Protein AF-A0A929GEQ1-F1 (afdb_monomer_lite)

Radius of gyration: 19.17 Å; chains: 1; bounding box: 46×31×51 Å

pLDDT: mean 92.7, std 6.88, range [69.19, 98.75]

Structure (mmCIF, N/CA/C/O backbone):
data_AF-A0A929GEQ1-F1
#
_entry.id   AF-A0A929GEQ1-F1
#
loop_
_atom_site.group_PDB
_atom_site.id
_atom_site.type_symbol
_atom_site.label_atom_id
_atom_site.label_alt_id
_atom_site.label_comp_id
_atom_site.label_asym_id
_atom_site.label_entity_id
_atom_site.label_seq_id
_atom_site.pdbx_PDB_ins_code
_atom_site.Cartn_x
_atom_site.Cartn_y
_atom_site.Cartn_z
_atom_site.occupancy
_atom_site.B_iso_or_equiv
_atom_site.auth_seq_id
_atom_site.auth_comp_id
_atom_site.auth_asym_id
_atom_site.auth_atom_id
_atom_site.pdbx_PDB_model_num
ATOM 1 N N . MET A 1 1 ? -17.332 9.800 10.715 1.00 69.69 1 MET A N 1
ATOM 2 C CA . MET A 1 1 ? -18.014 8.555 10.291 1.00 69.69 1 MET A CA 1
ATOM 3 C C . MET A 1 1 ? -19.528 8.701 10.417 1.00 69.69 1 MET A C 1
ATOM 5 O O . MET A 1 1 ? -19.960 9.400 11.325 1.00 69.69 1 MET A O 1
ATOM 9 N N . ASN A 1 2 ? -20.332 8.084 9.541 1.00 76.94 2 ASN A N 1
ATOM 10 C CA . ASN A 1 2 ? -21.796 8.199 9.611 1.00 76.94 2 ASN A CA 1
ATOM 11 C C . ASN A 1 2 ? -22.350 7.448 10.840 1.00 76.94 2 ASN A C 1
ATOM 13 O O . ASN A 1 2 ? -22.187 6.233 10.960 1.00 76.94 2 ASN A O 1
ATOM 17 N N . THR A 1 3 ? -22.990 8.172 11.759 1.00 78.81 3 THR A N 1
ATOM 18 C CA . THR A 1 3 ? -23.465 7.638 13.042 1.00 78.81 3 THR A CA 1
ATOM 19 C C . THR A 1 3 ? -24.769 6.849 12.939 1.00 78.81 3 THR A C 1
ATOM 21 O O . THR A 1 3 ? -25.092 6.130 13.883 1.00 78.81 3 THR A O 1
ATOM 24 N N . THR A 1 4 ? -25.479 6.927 11.807 1.00 87.44 4 THR A N 1
ATOM 25 C CA . THR A 1 4 ? -26.734 6.192 11.571 1.00 87.44 4 THR A CA 1
ATOM 26 C C . THR A 1 4 ? -26.513 4.737 11.155 1.00 87.44 4 THR A C 1
ATOM 28 O O . THR A 1 4 ? -27.433 3.926 11.240 1.00 87.44 4 THR A O 1
ATOM 31 N N . LYS A 1 5 ? -25.292 4.378 10.733 1.00 91.38 5 LYS A N 1
ATOM 32 C CA . LYS A 1 5 ? -24.937 2.998 10.384 1.00 91.38 5 LYS A CA 1
ATOM 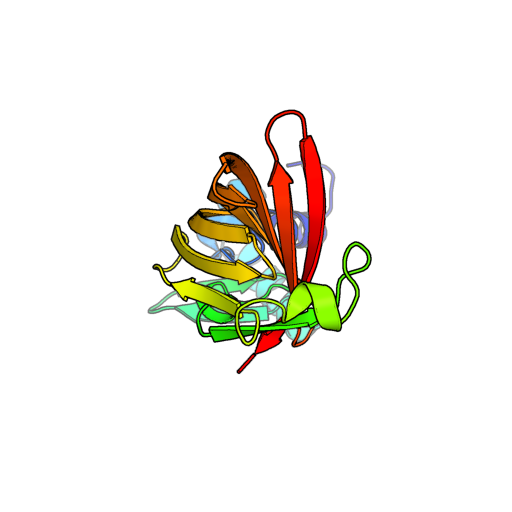33 C C . LYS A 1 5 ? -24.875 2.102 11.635 1.00 91.38 5 LYS A C 1
ATOM 35 O O . LYS A 1 5 ? -24.414 2.559 12.688 1.00 91.38 5 LYS A O 1
ATOM 40 N N . PRO A 1 6 ? -25.241 0.809 11.527 1.00 95.62 6 PRO A N 1
ATOM 41 C CA . PRO A 1 6 ? -25.011 -0.162 12.593 1.00 95.62 6 PRO A CA 1
ATOM 42 C C . PRO A 1 6 ? -23.536 -0.207 13.004 1.00 95.62 6 PRO A C 1
ATOM 44 O O . PRO A 1 6 ? -22.642 -0.040 12.173 1.00 95.62 6 PRO A O 1
ATOM 47 N N . TYR A 1 7 ? -23.260 -0.481 14.280 1.00 97.00 7 TYR A N 1
ATOM 48 C CA . TYR A 1 7 ? -21.891 -0.457 14.803 1.00 97.00 7 TYR A CA 1
ATOM 49 C C . TYR A 1 7 ? -20.930 -1.406 14.082 1.00 97.00 7 TYR A C 1
ATOM 51 O O . TYR A 1 7 ? -19.789 -1.027 13.846 1.00 97.00 7 TYR A O 1
ATOM 59 N N . LYS A 1 8 ? -21.388 -2.593 13.665 1.00 96.56 8 LYS A N 1
ATOM 60 C CA . LYS A 1 8 ? -20.577 -3.522 12.859 1.00 96.56 8 LYS A CA 1
ATOM 61 C C . LYS A 1 8 ? -20.116 -2.885 11.557 1.00 96.56 8 LYS A C 1
ATOM 63 O O . LYS A 1 8 ? -18.925 -2.871 11.281 1.00 96.56 8 LYS A O 1
ATOM 68 N N . GLN A 1 9 ? -21.046 -2.277 10.820 1.00 96.19 9 GLN A N 1
ATOM 69 C CA . GLN A 1 9 ? -20.720 -1.607 9.567 1.00 96.19 9 GLN A CA 1
ATOM 70 C C . GLN A 1 9 ? -19.755 -0.447 9.794 1.00 96.19 9 GLN A C 1
ATOM 72 O O . GLN A 1 9 ? -18.847 -0.243 9.006 1.00 96.19 9 GLN A O 1
ATOM 77 N N . ARG A 1 10 ? -19.900 0.284 10.903 1.00 97.00 10 ARG A N 1
ATOM 78 C CA . ARG A 1 10 ? -18.949 1.336 11.275 1.00 97.00 10 ARG A CA 1
ATOM 79 C C . ARG A 1 10 ? -17.548 0.760 11.505 1.00 97.00 10 ARG A C 1
ATOM 81 O O . ARG A 1 10 ? -16.581 1.341 11.036 1.00 97.00 10 ARG A O 1
ATOM 88 N N . ILE A 1 11 ? -17.420 -0.373 12.193 1.00 96.62 11 ILE A N 1
ATOM 89 C CA . ILE A 1 11 ? -16.119 -1.033 12.385 1.00 96.62 11 ILE A CA 1
ATOM 90 C C . ILE A 1 11 ? -15.529 -1.461 11.039 1.00 96.62 11 ILE A C 1
ATOM 92 O O . ILE A 1 11 ? -14.367 -1.165 10.789 1.00 96.62 11 ILE A O 1
ATOM 96 N N . LEU A 1 12 ? -16.319 -2.098 10.171 1.00 94.88 12 LEU A N 1
ATOM 97 C CA . LEU A 1 12 ? -15.871 -2.509 8.837 1.00 94.88 12 LEU A CA 1
ATOM 98 C C . LEU A 1 12 ? -15.421 -1.306 8.004 1.00 94.88 12 LEU A C 1
ATOM 100 O O . LEU A 1 12 ? -14.295 -1.297 7.532 1.00 94.88 12 LEU A O 1
ATOM 104 N N . ASP A 1 13 ? -16.237 -0.252 7.920 1.00 93.62 13 ASP A N 1
ATOM 105 C CA . ASP A 1 13 ? -15.896 0.983 7.202 1.00 93.62 13 ASP A CA 1
ATOM 106 C C . ASP A 1 13 ? -14.597 1.618 7.734 1.00 93.62 13 ASP A C 1
ATOM 108 O O . ASP A 1 13 ? -13.783 2.116 6.958 1.00 93.62 13 ASP A O 1
ATOM 112 N N . LEU A 1 14 ? -14.386 1.610 9.058 1.00 94.12 14 LEU A N 1
ATOM 113 C CA . LEU A 1 14 ? -13.138 2.090 9.653 1.00 94.12 14 LEU A CA 1
ATOM 114 C C . LEU A 1 14 ? -11.960 1.210 9.246 1.00 94.12 14 LEU A C 1
ATOM 116 O O . LEU A 1 14 ? -10.918 1.746 8.889 1.00 94.12 14 LEU A O 1
ATOM 120 N N . LEU A 1 15 ? -12.100 -0.113 9.342 1.00 92.19 15 LEU A N 1
ATOM 121 C CA . LEU A 1 15 ? -11.030 -1.054 9.020 1.00 92.19 15 LEU A CA 1
ATOM 122 C C . LEU A 1 15 ? -10.658 -0.999 7.539 1.00 92.19 15 LEU A C 1
ATOM 124 O O . LEU A 1 15 ? -9.475 -0.978 7.223 1.00 92.19 15 LEU A O 1
ATOM 128 N N . GLU A 1 16 ? -11.642 -0.864 6.656 1.00 87.50 16 GLU A N 1
ATOM 129 C CA . GLU A 1 16 ? -11.441 -0.577 5.235 1.00 87.50 16 GLU A CA 1
ATOM 130 C C . GLU A 1 16 ? -10.630 0.706 5.018 1.00 87.50 16 GLU A C 1
ATOM 132 O O . GLU A 1 16 ? -9.670 0.714 4.249 1.00 87.50 16 GLU A O 1
ATOM 137 N N . MET A 1 17 ? -10.962 1.772 5.750 1.00 86.06 17 MET A N 1
ATOM 138 C CA . MET A 1 17 ? -10.280 3.064 5.661 1.00 86.06 17 MET A CA 1
ATOM 139 C C . MET A 1 17 ? -8.834 3.021 6.172 1.00 86.06 17 MET A C 1
ATOM 141 O O . MET A 1 17 ? -7.951 3.582 5.534 1.00 86.06 17 MET A O 1
ATOM 145 N N . VAL A 1 18 ? -8.571 2.369 7.311 1.00 85.31 18 VAL A N 1
ATOM 146 C CA . VAL A 1 18 ? -7.208 2.278 7.878 1.00 85.31 18 VAL A CA 1
ATOM 147 C C . VAL A 1 18 ? -6.365 1.181 7.225 1.00 85.31 18 VAL A C 1
ATOM 149 O O . VAL A 1 18 ? -5.144 1.175 7.372 1.00 85.31 18 VAL A O 1
ATOM 152 N N . GLY A 1 19 ? -7.007 0.234 6.535 1.00 83.75 19 GLY A N 1
ATOM 153 C CA . GLY A 1 19 ? -6.385 -0.868 5.811 1.00 83.75 19 GLY A CA 1
ATOM 154 C C . GLY A 1 19 ? -5.286 -1.577 6.599 1.00 83.75 19 GLY A C 1
ATOM 155 O O . GLY A 1 19 ? -5.528 -2.166 7.656 1.00 83.75 19 GLY A O 1
ATOM 156 N N . ALA A 1 20 ? -4.062 -1.523 6.078 1.00 77.06 20 ALA A N 1
ATOM 157 C CA . ALA A 1 20 ? -2.912 -2.233 6.626 1.00 77.06 20 ALA A CA 1
ATOM 158 C C . ALA A 1 20 ? -2.377 -1.627 7.941 1.00 77.06 20 ALA A C 1
ATOM 160 O O . ALA A 1 20 ? -1.633 -2.296 8.664 1.00 77.06 20 ALA A O 1
ATOM 161 N N . GLU A 1 21 ? -2.773 -0.400 8.304 1.00 82.50 21 GLU A N 1
ATOM 162 C CA . GLU A 1 21 ? -2.476 0.170 9.626 1.00 82.50 21 GLU A CA 1
ATOM 163 C C . GLU A 1 21 ? -3.206 -0.605 10.725 1.00 82.50 21 GLU A C 1
ATOM 165 O O . GLU A 1 21 ? -2.660 -0.875 11.804 1.00 82.50 21 GLU A O 1
ATOM 170 N N . GLY A 1 22 ? -4.429 -1.020 10.401 1.00 88.31 22 GLY A N 1
ATOM 171 C CA . GLY A 1 22 ? -5.368 -1.606 11.331 1.00 88.31 22 GLY A CA 1
ATOM 172 C C . GLY A 1 22 ? -5.825 -0.629 12.415 1.00 88.31 22 GLY A C 1
ATOM 173 O O . GLY A 1 22 ? -5.495 0.562 12.445 1.00 88.31 22 GLY A O 1
ATOM 174 N N . ALA A 1 23 ? -6.630 -1.140 13.338 1.00 93.81 23 ALA A N 1
ATOM 175 C CA . ALA A 1 23 ? -7.108 -0.387 14.486 1.00 93.81 23 ALA A CA 1
ATOM 176 C C . ALA A 1 23 ? -7.194 -1.283 15.720 1.00 93.81 23 ALA A C 1
ATOM 178 O O . ALA A 1 23 ? -7.621 -2.431 15.633 1.00 93.81 23 ALA A O 1
ATOM 179 N N . ASP A 1 24 ? -6.797 -0.765 16.880 1.00 95.94 24 ASP A N 1
ATOM 180 C CA . ASP A 1 24 ? -7.075 -1.423 18.155 1.00 95.94 24 ASP A CA 1
ATOM 181 C C . ASP A 1 24 ? -8.460 -1.027 18.692 1.00 95.94 24 ASP A C 1
ATOM 183 O O . ASP A 1 24 ? -9.132 -0.138 18.165 1.00 95.94 24 ASP A O 1
ATOM 187 N N . ASN A 1 25 ? -8.902 -1.672 19.774 1.00 96.06 25 ASN A N 1
ATOM 188 C CA . ASN A 1 25 ? -10.208 -1.385 20.373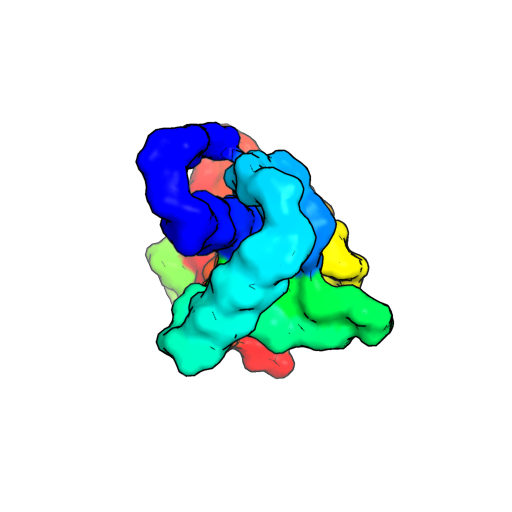 1.00 96.06 25 ASN A CA 1
ATOM 189 C C . ASN A 1 25 ? -10.370 0.086 20.810 1.00 96.06 25 ASN A C 1
ATOM 191 O O . ASN A 1 25 ? -11.494 0.587 20.833 1.00 96.06 25 ASN A O 1
ATOM 195 N N . ALA A 1 26 ? -9.287 0.787 21.169 1.00 95.50 26 ALA A N 1
ATOM 196 C CA . ALA A 1 26 ? -9.359 2.185 21.588 1.00 95.50 26 ALA A CA 1
ATOM 197 C C . ALA A 1 26 ? -9.588 3.113 20.386 1.00 95.50 26 ALA A C 1
ATOM 199 O O . ALA A 1 26 ? -10.498 3.946 20.433 1.00 95.50 26 ALA A O 1
ATOM 200 N N . LYS A 1 27 ? -8.833 2.918 19.294 1.00 96.25 27 LYS A N 1
ATOM 201 C CA . LYS A 1 27 ? -9.031 3.618 18.013 1.00 96.25 27 LYS A CA 1
ATOM 202 C C . LYS A 1 27 ? -10.417 3.319 17.450 1.00 96.25 27 LYS A C 1
ATOM 204 O O . LYS A 1 27 ? -11.149 4.252 17.138 1.00 96.25 27 LYS A O 1
ATOM 209 N N . ILE A 1 28 ? -10.831 2.047 17.435 1.00 97.31 28 ILE A N 1
ATOM 210 C CA . ILE A 1 28 ? -12.178 1.644 17.010 1.00 97.31 28 ILE A CA 1
ATOM 211 C C . ILE A 1 28 ? -13.228 2.400 17.815 1.00 97.31 28 ILE A C 1
ATOM 213 O O . ILE A 1 28 ? -14.069 3.067 17.224 1.00 97.31 28 ILE A O 1
ATOM 217 N N . ARG A 1 29 ? -13.175 2.376 19.149 1.00 97.00 29 ARG A N 1
ATOM 218 C CA . ARG A 1 29 ? -14.156 3.078 19.989 1.00 97.00 29 ARG A CA 1
ATOM 219 C C . ARG A 1 29 ? -14.243 4.569 19.656 1.00 97.00 29 ARG A C 1
ATOM 221 O O . ARG A 1 29 ? -15.341 5.085 19.460 1.00 97.00 29 ARG A O 1
ATOM 228 N N . LYS A 1 30 ? -13.089 5.238 19.597 1.00 96.31 30 LYS A N 1
ATOM 229 C CA . LYS A 1 30 ? -12.982 6.680 19.356 1.00 96.31 30 LYS A CA 1
ATOM 230 C C . LYS A 1 30 ? -13.546 7.062 17.986 1.00 96.31 30 LYS A C 1
ATOM 232 O O . LYS A 1 30 ? -14.448 7.888 17.917 1.00 96.31 30 LYS A O 1
ATOM 237 N N . GLU A 1 31 ? -13.062 6.429 16.921 1.00 96.38 31 GLU A N 1
ATOM 238 C CA . GLU A 1 31 ? -13.401 6.794 15.538 1.00 96.38 31 GLU A CA 1
ATOM 239 C C . GLU A 1 31 ? -14.803 6.315 15.136 1.00 96.38 31 GLU A C 1
ATOM 241 O O . GLU A 1 31 ? -15.507 6.947 14.342 1.00 96.38 31 GLU A O 1
ATOM 246 N N . THR A 1 32 ? -15.260 5.206 15.727 1.00 96.12 32 THR A N 1
ATOM 247 C CA . THR A 1 32 ? -16.598 4.669 15.475 1.00 96.12 32 THR A CA 1
ATOM 248 C C . THR A 1 32 ? -17.648 5.178 16.433 1.00 96.12 32 THR A C 1
ATOM 250 O O . THR A 1 32 ? -18.793 4.808 16.240 1.00 96.12 32 THR A O 1
ATOM 253 N N . GLY A 1 33 ? -17.338 6.002 17.436 1.00 94.62 33 GLY A N 1
ATOM 254 C CA . GLY A 1 33 ? -18.323 6.525 18.393 1.00 94.62 33 GLY A CA 1
ATOM 255 C C . GLY A 1 33 ? -19.147 5.454 19.124 1.00 94.62 33 GLY A C 1
ATOM 256 O O . GLY A 1 33 ? -20.258 5.741 19.571 1.00 94.62 33 GLY A O 1
ATOM 257 N N . ILE A 1 34 ? -18.653 4.214 19.209 1.00 95.62 34 ILE A N 1
ATOM 258 C CA . ILE A 1 34 ? -19.274 3.160 20.017 1.00 95.62 34 ILE A CA 1
ATOM 259 C C . ILE A 1 34 ? -19.055 3.531 21.490 1.00 95.62 34 ILE A C 1
ATOM 261 O O . ILE A 1 34 ? -17.921 3.796 21.889 1.00 95.62 34 ILE A O 1
ATOM 265 N N . PRO A 1 35 ? -20.099 3.568 22.333 1.00 92.06 35 PRO A N 1
ATOM 266 C CA . PRO A 1 35 ? -19.977 4.156 23.666 1.00 92.06 35 PRO A CA 1
ATOM 267 C C . PRO A 1 35 ? -19.093 3.325 24.608 1.00 92.06 35 PRO A C 1
ATOM 269 O O . PRO A 1 35 ? -18.317 3.884 25.390 1.00 92.06 35 PRO A O 1
ATOM 272 N N . SER A 1 36 ? -19.163 1.994 24.507 1.00 94.88 36 SER A N 1
ATOM 273 C CA . SER A 1 36 ? -18.576 1.056 25.469 1.00 94.88 36 SER A CA 1
ATOM 274 C C . SER A 1 36 ? -17.384 0.274 24.910 1.00 94.88 36 SER A C 1
ATOM 276 O O . SER A 1 36 ? -17.457 -0.303 23.826 1.00 94.88 36 SER A O 1
ATOM 278 N N . HIS A 1 37 ? -16.311 0.168 25.703 1.00 94.12 37 HIS A N 1
ATOM 279 C CA . HIS A 1 37 ? -15.174 -0.714 25.410 1.00 94.12 37 HIS A CA 1
ATOM 280 C C . HIS A 1 37 ? -15.583 -2.192 25.336 1.00 94.12 37 HIS A C 1
ATOM 282 O O . HIS A 1 37 ? -15.096 -2.915 24.470 1.00 94.12 37 HIS A O 1
ATOM 288 N N . GLN A 1 38 ? -16.501 -2.632 26.203 1.00 95.81 38 GLN A N 1
ATOM 289 C CA . GLN A 1 38 ? -17.023 -4.000 26.180 1.00 95.81 38 GLN A CA 1
ATOM 290 C C . GLN A 1 38 ? -17.788 -4.272 24.884 1.00 95.81 38 GLN A C 1
ATOM 292 O O . GLN A 1 38 ? -17.648 -5.338 24.294 1.00 95.81 38 GLN A O 1
ATOM 297 N N . GLN A 1 39 ? -18.563 -3.296 24.411 1.00 97.06 39 GLN A N 1
ATOM 298 C CA . GLN A 1 39 ? -19.304 -3.434 23.163 1.00 97.06 39 GLN A CA 1
ATOM 299 C C . GLN A 1 39 ? -18.366 -3.514 21.957 1.00 97.06 39 GLN A C 1
ATOM 301 O O . GLN A 1 39 ? -18.569 -4.362 21.096 1.00 97.06 39 GLN A O 1
ATOM 306 N N . VAL A 1 40 ? -17.314 -2.688 21.919 1.00 97.69 40 VAL A N 1
ATOM 307 C CA . VAL A 1 40 ? -16.273 -2.800 20.887 1.00 97.69 40 VAL A CA 1
ATOM 308 C C . VAL A 1 40 ? -15.641 -4.188 20.908 1.00 97.69 40 VAL A C 1
ATOM 310 O O . VAL A 1 40 ? -15.564 -4.819 19.862 1.00 97.69 40 VAL A O 1
ATOM 313 N N . TYR A 1 41 ? -15.255 -4.683 22.087 1.00 96.69 41 TYR A N 1
ATOM 314 C CA . TYR A 1 41 ? -14.666 -6.013 22.240 1.00 96.69 41 TYR A CA 1
ATOM 315 C C . TYR A 1 41 ? -15.581 -7.128 21.713 1.00 96.69 41 TYR A C 1
ATOM 317 O O . TYR A 1 41 ? -15.139 -7.967 20.936 1.00 96.69 41 TYR A O 1
ATOM 325 N N . LEU A 1 42 ? -16.860 -7.131 22.098 1.00 97.69 42 LEU A N 1
ATOM 326 C CA . LEU A 1 42 ? -17.810 -8.151 21.645 1.00 97.69 42 LEU A CA 1
ATOM 327 C C . LEU A 1 42 ? -18.015 -8.101 20.126 1.00 97.69 42 LEU A C 1
ATOM 329 O O . LEU A 1 42 ? -18.039 -9.143 19.477 1.00 97.69 42 LEU A O 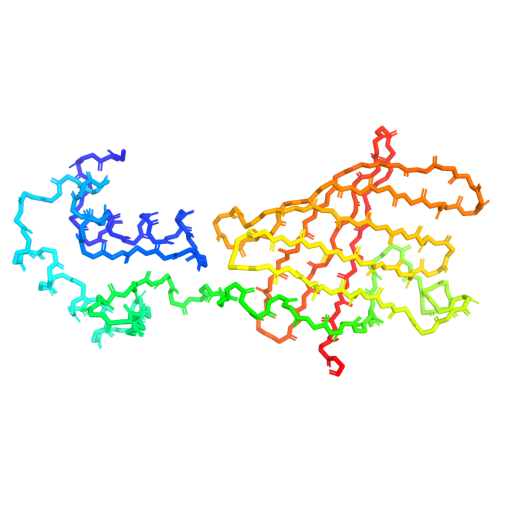1
ATOM 333 N N . LEU A 1 43 ? -18.117 -6.900 19.551 1.00 98.12 43 LEU A N 1
ATOM 334 C CA . LEU A 1 43 ? -18.287 -6.724 18.110 1.00 98.12 43 LEU A CA 1
ATOM 335 C C . LEU A 1 43 ? -17.047 -7.167 17.327 1.00 98.12 43 LEU A C 1
ATOM 337 O O . LEU A 1 43 ? -17.188 -7.833 16.306 1.00 98.12 43 LEU A O 1
ATOM 341 N N . THR A 1 44 ? -15.839 -6.832 17.789 1.00 97.19 44 THR A N 1
ATOM 342 C CA . THR A 1 44 ? -14.605 -7.261 17.116 1.00 97.19 44 THR A CA 1
ATOM 343 C C . THR A 1 44 ? -14.377 -8.763 17.253 1.00 97.19 44 THR A C 1
ATOM 345 O O . THR A 1 44 ? -13.952 -9.389 16.283 1.00 97.19 44 THR A O 1
ATOM 348 N N . GLN A 1 45 ? -14.730 -9.375 18.391 1.00 96.50 45 GLN A N 1
ATOM 349 C CA . GLN A 1 45 ? -14.750 -10.835 18.518 1.00 96.50 45 GLN A CA 1
ATOM 350 C C . GLN A 1 45 ? -15.730 -11.475 17.535 1.00 96.50 45 GLN A C 1
ATOM 352 O O . GLN A 1 45 ? -15.351 -12.403 16.828 1.00 96.50 45 GLN A O 1
ATOM 357 N N . GLU A 1 46 ? -16.960 -10.966 17.455 1.00 97.31 46 GLU A N 1
ATOM 358 C CA . GLU A 1 46 ? -17.973 -11.507 16.553 1.00 97.31 46 GLU A CA 1
ATOM 359 C C . GLU A 1 46 ? -17.543 -11.410 15.082 1.00 97.31 46 GLU A C 1
ATOM 361 O O . GLU A 1 46 ? -17.605 -12.406 14.366 1.00 97.31 46 GLU A O 1
ATOM 366 N N . LEU A 1 47 ? -17.059 -10.244 14.642 1.00 96.88 47 LEU A N 1
ATOM 367 C CA . LEU A 1 47 ? -16.571 -10.042 13.272 1.00 96.88 47 LEU A CA 1
ATOM 368 C C . LEU A 1 47 ? -15.371 -10.947 12.956 1.00 96.88 47 LEU A C 1
ATOM 370 O O . LEU A 1 47 ? -15.290 -11.502 11.863 1.00 96.88 47 LEU A O 1
ATOM 374 N N . THR A 1 48 ? -14.468 -11.150 13.921 1.00 92.88 48 THR A N 1
ATOM 375 C CA . THR A 1 48 ? -13.330 -12.072 13.759 1.00 92.88 48 THR A CA 1
ATOM 376 C C . THR A 1 48 ? -13.813 -13.520 13.637 1.00 92.88 48 THR A C 1
ATOM 378 O O . THR A 1 48 ? -13.373 -14.241 12.749 1.00 92.88 48 THR A O 1
ATOM 381 N N . MET A 1 49 ? -14.750 -13.956 14.490 1.00 89.50 49 MET A N 1
ATOM 382 C CA . MET A 1 49 ? -15.311 -15.315 14.451 1.00 89.50 49 MET A CA 1
ATOM 383 C C . MET A 1 49 ? -16.063 -15.608 13.151 1.00 89.50 49 MET A C 1
ATOM 385 O O . MET A 1 49 ? -16.072 -16.748 12.694 1.00 89.50 49 MET A O 1
ATOM 389 N N . ARG A 1 50 ? -16.688 -14.588 12.557 1.00 92.81 50 ARG A N 1
ATOM 390 C CA . ARG A 1 50 ? -17.369 -14.684 11.259 1.00 92.81 50 ARG A CA 1
ATOM 391 C C . ARG A 1 50 ? -16.416 -14.603 10.064 1.00 92.81 50 ARG A C 1
ATOM 393 O O . ARG A 1 50 ? -16.867 -14.781 8.939 1.00 92.81 50 ARG A O 1
ATOM 400 N N . GLY A 1 51 ? -15.128 -14.341 10.294 1.00 85.62 51 GLY A N 1
ATOM 401 C CA . GLY A 1 51 ? -14.149 -14.161 9.226 1.00 85.62 51 GLY A CA 1
ATOM 402 C C . GLY A 1 51 ? -14.377 -12.891 8.406 1.00 85.62 51 GLY A C 1
ATOM 403 O O . GLY A 1 51 ? -14.010 -12.862 7.243 1.00 85.62 51 GLY A O 1
ATOM 404 N N . GLU A 1 52 ? -14.991 -11.853 8.980 1.00 90.81 52 GLU A N 1
ATOM 405 C CA . GLU A 1 52 ? -15.213 -10.564 8.302 1.00 90.81 52 GLU A CA 1
ATOM 406 C C . GLU A 1 52 ? -14.012 -9.614 8.463 1.00 90.81 52 GLU A C 1
ATOM 408 O O . GLU A 1 52 ? -13.857 -8.658 7.709 1.00 90.81 52 GLU A O 1
ATOM 413 N N . ILE A 1 53 ? -13.154 -9.870 9.457 1.00 92.94 53 ILE A N 1
ATOM 414 C CA . ILE A 1 53 ? -11.935 -9.107 9.754 1.00 92.94 53 ILE A CA 1
ATOM 415 C C . ILE A 1 53 ? -10.833 -10.056 10.228 1.00 92.94 53 ILE A C 1
ATOM 417 O O . ILE A 1 53 ? -11.109 -11.137 10.751 1.00 92.94 53 ILE A O 1
ATOM 421 N N . THR A 1 54 ? -9.582 -9.615 10.129 1.00 89.38 54 THR A N 1
ATOM 422 C CA . THR A 1 54 ? -8.426 -10.318 10.701 1.00 89.38 54 THR A CA 1
ATOM 423 C C . THR A 1 54 ? -7.963 -9.625 11.980 1.00 89.38 54 THR A C 1
ATOM 425 O O . THR A 1 54 ? -7.963 -8.400 12.066 1.00 89.38 54 THR A O 1
ATOM 428 N N . ALA A 1 55 ? -7.504 -10.390 12.971 1.00 88.81 55 ALA A N 1
ATOM 429 C CA . ALA A 1 55 ? -6.929 -9.863 14.208 1.00 88.81 55 ALA A CA 1
ATOM 430 C C . ALA A 1 55 ? -5.488 -10.359 14.403 1.00 88.81 55 ALA A C 1
ATOM 432 O O . ALA A 1 55 ? -5.194 -11.537 14.204 1.00 88.81 55 ALA A O 1
ATOM 433 N N . ARG A 1 56 ? -4.577 -9.480 14.836 1.00 87.12 56 ARG A N 1
ATOM 434 C CA . ARG A 1 56 ? -3.209 -9.846 15.240 1.00 87.12 56 ARG A CA 1
ATOM 435 C C . ARG A 1 56 ? -2.869 -9.236 16.591 1.00 87.12 56 ARG A C 1
ATOM 437 O O . ARG A 1 56 ? -3.250 -8.108 16.901 1.00 87.12 56 ARG A O 1
ATOM 444 N N . ARG A 1 57 ? -2.113 -9.973 17.400 1.00 85.94 57 ARG A N 1
ATOM 445 C CA . ARG A 1 57 ? -1.649 -9.493 18.703 1.00 85.94 57 ARG A CA 1
ATOM 446 C C . ARG A 1 57 ? -0.363 -8.679 18.537 1.00 85.94 57 ARG A C 1
ATOM 448 O O . ARG A 1 57 ? 0.630 -9.193 18.032 1.00 85.94 57 ARG A O 1
ATOM 455 N N . LYS A 1 58 ? -0.368 -7.421 18.988 1.00 83.31 58 LYS A N 1
ATOM 456 C CA . LYS A 1 58 ? 0.788 -6.508 18.988 1.00 83.31 58 LYS A CA 1
ATOM 457 C C . LYS A 1 58 ? 1.062 -6.061 20.424 1.00 83.31 58 LYS A C 1
ATOM 459 O O . LYS A 1 58 ? 0.403 -5.171 20.962 1.00 83.31 58 LYS A O 1
ATOM 464 N N . GLY A 1 59 ? 2.015 -6.728 21.077 1.00 88.88 59 GLY A N 1
ATOM 465 C CA . GLY A 1 59 ? 2.267 -6.554 22.509 1.00 88.88 59 GLY A CA 1
ATOM 466 C C . GLY A 1 59 ? 1.057 -6.981 23.352 1.00 88.88 59 GLY A C 1
ATOM 467 O O . GLY A 1 59 ? 0.652 -8.146 23.333 1.00 88.88 59 GLY A O 1
ATOM 468 N N . ARG A 1 60 ? 0.475 -6.035 24.100 1.00 88.50 60 ARG A N 1
ATOM 469 C CA . ARG A 1 60 ? -0.715 -6.270 24.942 1.00 88.50 60 ARG A CA 1
ATOM 470 C C . ARG A 1 60 ? -2.044 -6.014 24.226 1.00 88.50 60 ARG A C 1
ATOM 472 O O . ARG A 1 60 ? -3.078 -6.402 24.759 1.00 88.50 60 ARG A O 1
ATOM 479 N N . ASN A 1 61 ? -2.016 -5.420 23.034 1.00 90.44 61 ASN A N 1
ATOM 480 C CA . ASN A 1 61 ? -3.223 -5.033 22.311 1.00 90.44 61 ASN A CA 1
ATOM 481 C C . ASN A 1 61 ? -3.505 -5.995 21.154 1.00 90.44 61 ASN A C 1
ATOM 483 O O . ASN A 1 61 ? -2.589 -6.516 20.512 1.00 90.44 61 ASN A O 1
ATOM 487 N N . TRP A 1 62 ? -4.788 -6.193 20.872 1.00 92.00 62 TRP A N 1
ATOM 488 C CA . TRP A 1 62 ? -5.243 -6.733 19.597 1.00 92.00 62 TRP A CA 1
ATOM 489 C C . TRP A 1 62 ? -5.401 -5.588 18.602 1.00 92.00 62 TRP A C 1
ATOM 491 O O . TRP A 1 62 ? -5.988 -4.560 18.938 1.00 92.00 62 TRP A O 1
ATOM 501 N N . VAL A 1 63 ? -4.861 -5.780 17.402 1.00 93.19 63 VAL A N 1
ATOM 502 C CA . VAL A 1 63 ? -5.035 -4.883 16.258 1.00 93.19 63 VAL A CA 1
ATOM 503 C C . VAL A 1 63 ? -5.823 -5.639 15.200 1.00 93.19 63 VAL A C 1
ATOM 505 O O . VAL A 1 63 ? -5.490 -6.780 14.872 1.00 93.19 63 VAL A O 1
ATOM 508 N N . PHE A 1 64 ? -6.879 -5.008 14.708 1.00 93.31 64 PHE A N 1
ATOM 509 C CA . PHE A 1 64 ? -7.796 -5.554 13.722 1.00 93.31 64 PHE A CA 1
ATOM 510 C C . PHE A 1 64 ? -7.524 -4.930 12.358 1.00 93.31 64 PHE A C 1
ATOM 512 O O . PHE A 1 64 ? -7.149 -3.763 12.280 1.00 93.31 64 PHE A O 1
ATOM 519 N N . TYR A 1 65 ? -7.724 -5.708 11.305 1.00 88.62 65 TYR A N 1
ATOM 520 C CA . TYR A 1 65 ? -7.469 -5.366 9.909 1.00 88.62 65 TYR A CA 1
ATOM 521 C C . TYR A 1 65 ? -8.680 -5.809 9.081 1.00 88.62 65 TYR A C 1
ATOM 523 O O . TYR A 1 65 ? -9.330 -6.787 9.472 1.00 88.62 65 TYR A O 1
ATOM 531 N N . PRO A 1 66 ? -8.992 -5.158 7.949 1.00 89.12 66 PRO A N 1
ATOM 532 C CA . PRO A 1 66 ? -9.959 -5.725 7.020 1.00 89.12 66 PRO A CA 1
ATOM 533 C C . PRO A 1 66 ? -9.435 -7.082 6.533 1.00 89.12 66 PRO A C 1
ATOM 535 O O . PRO A 1 66 ? -8.226 -7.342 6.562 1.00 89.12 66 PRO A O 1
ATOM 538 N N . LEU A 1 67 ? -10.353 -7.983 6.183 1.00 81.06 67 LEU A N 1
ATOM 539 C CA . LEU A 1 67 ? -10.046 -9.392 5.922 1.00 81.06 67 LEU A CA 1
ATOM 540 C C . LEU A 1 67 ? -8.915 -9.584 4.898 1.00 81.06 67 LEU A C 1
ATOM 542 O O . LEU A 1 67 ? -8.080 -10.471 5.057 1.00 81.06 67 LEU A O 1
ATOM 546 N N . ASP A 1 68 ? -8.887 -8.717 3.894 1.00 74.62 68 ASP A N 1
ATOM 547 C CA . ASP A 1 68 ? -8.012 -8.705 2.725 1.00 74.62 68 ASP A CA 1
ATOM 548 C C . ASP A 1 68 ? -6.879 -7.665 2.808 1.00 74.62 68 ASP A C 1
ATOM 550 O O . ASP A 1 68 ? -6.122 -7.521 1.850 1.00 74.62 68 ASP A O 1
ATOM 554 N N . ALA A 1 69 ? -6.717 -6.929 3.920 1.00 69.19 69 ALA A N 1
ATOM 555 C CA . ALA A 1 69 ? -5.605 -5.983 4.009 1.00 69.19 69 ALA A CA 1
ATOM 556 C C . ALA A 1 69 ? -4.266 -6.732 3.994 1.00 69.19 69 ALA A C 1
ATOM 558 O O . ALA A 1 69 ? -4.002 -7.547 4.892 1.00 69.19 69 ALA A O 1
ATOM 559 N N . PRO A 1 70 ? -3.357 -6.394 3.064 1.00 69.31 70 PRO A N 1
ATOM 560 C CA . PRO A 1 70 ? -1.983 -6.836 3.190 1.00 69.31 70 PRO A CA 1
ATOM 561 C C . PRO A 1 70 ? -1.403 -6.265 4.485 1.00 69.31 70 PRO A C 1
ATOM 563 O O . PRO A 1 70 ? -1.675 -5.130 4.856 1.00 69.31 70 PRO A O 1
ATOM 566 N N . SER A 1 71 ? -0.570 -7.016 5.204 1.00 75.75 71 SER A N 1
ATOM 567 C CA . SER A 1 71 ? 0.201 -6.379 6.281 1.00 75.75 71 SER A CA 1
ATOM 568 C C . SER A 1 71 ? 1.194 -5.376 5.683 1.00 75.75 71 SER A C 1
ATOM 570 O O . SER A 1 71 ? 1.718 -5.673 4.616 1.00 75.75 71 SER A O 1
ATOM 572 N N . PRO A 1 72 ? 1.579 -4.279 6.359 1.00 76.94 72 PRO A N 1
ATOM 573 C CA . PRO A 1 72 ? 2.535 -3.322 5.787 1.00 76.94 72 PRO A CA 1
ATOM 574 C C . PRO A 1 72 ? 3.878 -3.960 5.396 1.00 76.94 72 PRO A C 1
ATOM 576 O O . PRO A 1 72 ? 4.492 -3.597 4.401 1.00 76.94 72 PRO A O 1
ATOM 579 N N . GLY A 1 73 ? 4.320 -4.981 6.139 1.00 83.62 73 GLY A N 1
ATOM 580 C CA . GLY A 1 73 ? 5.511 -5.761 5.785 1.00 83.62 73 GLY A CA 1
ATOM 581 C C . GLY A 1 73 ? 5.366 -6.613 4.521 1.00 83.62 73 GLY A C 1
ATOM 582 O O . GLY A 1 73 ? 6.373 -7.038 3.973 1.00 83.62 73 GLY A O 1
ATOM 583 N N . ALA A 1 74 ? 4.144 -6.840 4.036 1.00 86.88 74 ALA A N 1
ATOM 584 C CA . ALA A 1 74 ? 3.890 -7.607 2.823 1.00 86.88 74 ALA A CA 1
ATOM 585 C C . ALA A 1 74 ? 4.280 -6.848 1.552 1.00 86.88 74 ALA A C 1
ATOM 587 O O . ALA A 1 74 ? 4.442 -7.500 0.531 1.00 86.88 74 ALA A O 1
ATOM 588 N N . PHE A 1 75 ? 4.467 -5.523 1.603 1.00 91.19 75 PHE A N 1
ATOM 589 C CA . PHE A 1 75 ? 5.012 -4.743 0.486 1.00 91.19 75 PHE A CA 1
ATOM 590 C C . PHE A 1 75 ? 6.539 -4.837 0.400 1.00 91.19 75 PHE A C 1
ATOM 592 O O . PHE A 1 75 ? 7.100 -4.629 -0.665 1.00 91.19 75 PHE A O 1
ATOM 599 N N . ARG A 1 76 ? 7.232 -5.173 1.494 1.00 92.88 76 ARG A N 1
ATOM 600 C CA . ARG A 1 76 ? 8.701 -5.096 1.563 1.00 92.88 76 ARG A CA 1
ATOM 601 C C . ARG A 1 76 ? 9.391 -6.259 0.869 1.00 92.88 76 ARG A C 1
ATOM 603 O O . ARG A 1 76 ? 8.870 -7.376 0.856 1.00 92.88 76 ARG A O 1
ATOM 610 N N . GLY A 1 77 ? 10.606 -6.020 0.397 1.00 95.56 77 GLY A N 1
ATOM 611 C CA . GLY A 1 77 ? 11.475 -7.005 -0.233 1.00 95.56 77 GLY A CA 1
ATOM 612 C C . GLY A 1 77 ? 11.706 -6.723 -1.711 1.00 95.56 77 GLY A C 1
ATOM 613 O O . GLY A 1 77 ? 11.485 -5.615 -2.197 1.00 95.56 77 GLY A O 1
ATOM 614 N N . HIS A 1 78 ? 12.187 -7.748 -2.408 1.00 97.69 78 HIS A N 1
ATOM 615 C CA . HIS A 1 78 ? 12.487 -7.677 -3.828 1.00 97.69 78 HIS A CA 1
ATOM 616 C C . HIS A 1 78 ? 11.305 -8.185 -4.652 1.00 97.69 78 HIS A C 1
ATOM 618 O O . HIS A 1 78 ? 10.806 -9.293 -4.430 1.00 97.69 78 HIS A O 1
ATOM 624 N N . TRP A 1 79 ? 10.888 -7.387 -5.624 1.00 98.12 79 TRP A N 1
ATOM 625 C CA . TRP A 1 79 ? 9.813 -7.705 -6.547 1.00 98.12 79 TRP A CA 1
ATOM 626 C C . TRP A 1 79 ? 10.351 -7.687 -7.962 1.00 98.12 79 TRP A C 1
ATOM 628 O O . TRP A 1 79 ? 10.958 -6.714 -8.392 1.00 98.12 79 TRP A O 1
ATOM 638 N N . ARG A 1 80 ? 10.126 -8.766 -8.698 1.00 98.12 80 ARG A N 1
ATOM 639 C CA . ARG A 1 80 ? 10.438 -8.841 -10.121 1.00 98.12 80 ARG A CA 1
ATOM 640 C C . ARG A 1 80 ? 9.229 -8.355 -10.905 1.00 98.12 80 ARG A C 1
ATOM 642 O O . ARG A 1 80 ? 8.131 -8.864 -10.684 1.00 98.12 80 ARG A O 1
ATOM 649 N N . VAL A 1 81 ? 9.421 -7.424 -11.832 1.00 98.25 81 VAL A N 1
ATOM 650 C CA . VAL A 1 81 ? 8.364 -7.003 -12.760 1.00 98.25 81 VAL A CA 1
ATOM 651 C C . VAL A 1 81 ? 8.192 -8.087 -13.822 1.00 98.25 81 VAL A C 1
ATOM 653 O O . VAL A 1 81 ? 9.162 -8.528 -14.437 1.00 98.25 81 VAL A O 1
ATOM 656 N N . ILE A 1 82 ? 6.965 -8.568 -14.005 1.00 97.38 82 ILE A N 1
ATOM 657 C CA . ILE A 1 82 ? 6.670 -9.708 -14.886 1.00 97.38 82 ILE A CA 1
ATOM 658 C C . ILE A 1 82 ? 5.867 -9.327 -16.127 1.00 97.38 82 ILE A C 1
ATOM 660 O O . ILE A 1 82 ? 5.943 -10.039 -17.131 1.00 97.38 82 ILE A O 1
ATOM 664 N N . SER A 1 83 ? 5.112 -8.230 -16.066 1.00 97.88 83 SER A N 1
ATOM 665 C CA . SER A 1 83 ? 4.298 -7.735 -17.174 1.00 97.88 83 SER A CA 1
ATOM 666 C C . SER A 1 83 ? 3.869 -6.286 -16.958 1.00 97.88 83 SER A C 1
ATOM 668 O O . SER A 1 83 ? 3.827 -5.801 -15.827 1.00 97.88 83 SER A O 1
ATOM 670 N N . SER A 1 84 ? 3.472 -5.640 -18.047 1.00 97.81 84 SER A N 1
ATOM 671 C CA . SER A 1 84 ? 2.836 -4.326 -18.089 1.00 97.81 84 SER A CA 1
ATOM 672 C C . SER A 1 84 ? 1.860 -4.297 -19.275 1.00 97.81 84 SER A C 1
ATOM 674 O O . SER A 1 84 ? 2.110 -4.998 -20.258 1.00 97.81 84 SER A O 1
ATOM 676 N N . PRO A 1 85 ? 0.741 -3.554 -19.207 1.00 97.19 85 PRO A N 1
ATOM 677 C CA . PRO A 1 85 ? -0.056 -3.249 -20.392 1.00 97.19 85 PRO A CA 1
ATOM 678 C C . PRO A 1 85 ? 0.628 -2.232 -21.322 1.00 97.19 85 PRO A C 1
ATOM 680 O O . PRO A 1 85 ? 0.277 -2.175 -22.497 1.00 97.19 85 PRO A O 1
ATOM 683 N N . ASP A 1 86 ? 1.598 -1.469 -20.812 1.00 96.62 86 ASP A N 1
ATOM 684 C CA . ASP A 1 86 ? 2.241 -0.348 -21.508 1.00 96.62 86 ASP A CA 1
ATOM 685 C C . ASP A 1 86 ? 3.560 -0.760 -22.184 1.00 96.62 86 ASP A C 1
ATOM 687 O O . ASP A 1 86 ? 4.020 -0.106 -23.116 1.00 96.62 86 ASP A O 1
ATOM 691 N N . PHE A 1 87 ? 4.150 -1.877 -21.745 1.00 96.25 87 PHE A N 1
ATOM 692 C CA . PHE A 1 87 ? 5.433 -2.382 -22.231 1.00 96.25 87 PHE A CA 1
ATOM 693 C C . PHE A 1 87 ? 5.346 -3.858 -22.617 1.00 96.25 87 PHE A C 1
ATOM 695 O O . PHE A 1 87 ? 4.806 -4.686 -21.875 1.00 96.25 87 PHE A O 1
ATOM 702 N N . ASP A 1 88 ? 5.962 -4.215 -23.742 1.00 96.75 88 ASP A N 1
ATOM 703 C CA . ASP A 1 88 ? 6.210 -5.614 -24.068 1.00 96.75 88 ASP A CA 1
ATOM 704 C C . ASP A 1 88 ? 7.372 -6.201 -23.241 1.00 96.75 88 ASP A C 1
ATOM 706 O O . ASP A 1 88 ? 8.075 -5.520 -22.488 1.00 96.75 88 ASP A O 1
ATOM 710 N N . ARG A 1 89 ? 7.572 -7.517 -23.357 1.00 94.25 89 ARG A N 1
ATOM 711 C CA . ARG A 1 89 ? 8.585 -8.239 -22.576 1.00 94.25 89 ARG A CA 1
ATOM 712 C C . ARG A 1 89 ? 10.013 -7.775 -22.875 1.00 94.25 89 ARG A C 1
ATOM 714 O O . ARG A 1 89 ? 10.844 -7.821 -21.970 1.00 94.25 89 ARG A O 1
ATOM 721 N N . GLU A 1 90 ? 10.304 -7.408 -24.119 1.00 95.06 90 GLU A N 1
ATOM 722 C CA . GLU A 1 90 ? 11.652 -7.018 -24.541 1.00 95.06 90 GLU A CA 1
ATOM 723 C C . GLU A 1 90 ? 11.991 -5.633 -23.994 1.00 95.06 90 GLU A C 1
ATOM 725 O O . GLU A 1 90 ? 13.063 -5.440 -23.425 1.00 95.06 90 GLU A O 1
ATOM 730 N N . THR A 1 91 ? 11.029 -4.714 -24.051 1.00 94.81 91 THR A N 1
ATOM 731 C CA . THR A 1 91 ? 11.167 -3.356 -23.526 1.00 94.81 91 THR A CA 1
ATOM 732 C C . THR A 1 91 ? 11.302 -3.357 -22.004 1.00 94.81 91 THR A C 1
ATOM 734 O O . THR A 1 91 ? 12.160 -2.664 -21.467 1.00 94.81 91 THR A O 1
ATOM 737 N N . LEU A 1 92 ? 10.534 -4.193 -21.291 1.00 96.94 92 LEU A N 1
ATOM 738 C CA . LEU A 1 92 ? 10.653 -4.329 -19.831 1.00 96.94 92 LEU A CA 1
ATOM 739 C C . LEU A 1 92 ? 12.062 -4.747 -19.386 1.00 96.94 92 LEU A C 1
ATOM 741 O O . LEU A 1 92 ? 12.537 -4.293 -18.349 1.00 96.94 92 LEU A O 1
ATOM 745 N N . GLY A 1 93 ? 12.707 -5.637 -20.141 1.00 96.06 93 GLY A N 1
ATOM 746 C CA . GLY A 1 93 ? 14.009 -6.218 -19.808 1.00 96.06 93 GLY A CA 1
ATOM 747 C C . GLY A 1 93 ? 15.197 -5.581 -20.523 1.00 96.06 93 GLY A C 1
ATOM 748 O O . GLY A 1 93 ? 16.241 -6.226 -20.603 1.00 96.06 93 GLY A O 1
ATOM 749 N N . MET A 1 94 ? 15.034 -4.380 -21.085 1.00 95.56 94 MET A N 1
ATOM 750 C CA . MET A 1 94 ? 15.999 -3.802 -22.025 1.00 95.56 94 MET A CA 1
ATOM 751 C C . MET A 1 94 ? 17.410 -3.635 -21.436 1.00 95.56 94 MET A C 1
ATOM 753 O O . MET A 1 94 ? 18.384 -3.953 -22.115 1.00 95.56 94 MET A O 1
ATOM 757 N N . GLU A 1 95 ? 17.534 -3.192 -20.180 1.00 95.06 95 GLU A N 1
ATOM 758 C CA . GLU A 1 95 ? 18.840 -3.028 -19.514 1.00 95.06 95 GLU A CA 1
ATOM 759 C C . GLU A 1 95 ? 19.157 -4.122 -18.488 1.00 95.06 95 GLU A C 1
ATOM 761 O O . GLU A 1 95 ? 20.311 -4.525 -18.331 1.00 95.06 95 GLU A O 1
ATOM 766 N N . THR A 1 96 ? 18.151 -4.606 -17.761 1.00 95.69 96 THR A N 1
ATOM 767 C CA . THR A 1 96 ? 18.316 -5.586 -16.681 1.00 95.69 96 THR A CA 1
ATOM 768 C C . THR A 1 96 ? 17.039 -6.397 -16.480 1.00 95.69 96 THR A C 1
ATOM 770 O O . THR A 1 96 ? 16.001 -6.107 -17.071 1.00 95.69 96 THR A O 1
ATOM 773 N N . ILE A 1 97 ? 17.088 -7.414 -15.614 1.00 97.38 97 ILE A N 1
ATOM 774 C CA . ILE A 1 97 ? 15.869 -8.067 -15.123 1.00 97.38 97 ILE A CA 1
ATOM 775 C C . ILE A 1 97 ? 15.087 -7.022 -14.317 1.00 97.38 97 ILE A C 1
ATOM 777 O O . ILE A 1 97 ? 15.580 -6.601 -13.268 1.00 97.38 97 ILE A O 1
ATOM 781 N N . PRO A 1 98 ? 13.886 -6.615 -14.758 1.00 98.31 98 PRO A N 1
ATOM 782 C CA . PRO A 1 98 ? 13.225 -5.457 -14.187 1.00 98.31 98 PRO A CA 1
ATOM 783 C C . PRO A 1 98 ? 12.722 -5.745 -12.777 1.00 98.31 98 PRO A C 1
ATOM 785 O O . PRO A 1 98 ? 12.190 -6.827 -12.487 1.00 98.31 98 PRO A O 1
ATOM 788 N N . PHE A 1 99 ? 12.887 -4.773 -11.887 1.00 98.50 99 PHE A N 1
ATOM 789 C CA . PHE A 1 99 ? 12.607 -4.955 -10.470 1.00 98.50 99 PHE A CA 1
ATOM 790 C C . PHE A 1 99 ? 12.100 -3.694 -9.776 1.00 98.50 99 PHE A C 1
ATOM 792 O O . PHE A 1 99 ? 12.340 -2.568 -10.204 1.00 98.50 99 PHE A O 1
ATOM 799 N N . VAL A 1 100 ? 11.452 -3.928 -8.637 1.00 98.56 100 VAL A N 1
ATOM 800 C CA . VAL A 1 100 ? 11.149 -2.937 -7.608 1.00 98.56 100 VAL A CA 1
ATOM 801 C C . VAL A 1 100 ? 11.663 -3.489 -6.281 1.00 98.56 100 VAL A C 1
ATOM 803 O O . VAL A 1 100 ? 11.323 -4.601 -5.871 1.00 98.56 100 VAL A O 1
ATOM 806 N N . ARG A 1 101 ? 12.501 -2.722 -5.594 1.00 98.38 101 ARG A N 1
ATOM 807 C CA . ARG A 1 101 ? 12.976 -3.018 -4.247 1.00 98.38 101 ARG A CA 1
ATOM 808 C C . ARG A 1 101 ? 12.266 -2.092 -3.278 1.00 98.38 101 ARG A C 1
ATOM 810 O O . ARG A 1 101 ? 12.347 -0.881 -3.425 1.00 98.38 101 ARG A O 1
ATOM 817 N N . VAL A 1 102 ? 11.598 -2.673 -2.290 1.00 97.62 102 VAL A N 1
ATOM 818 C CA . VAL A 1 102 ? 10.814 -1.932 -1.300 1.00 97.62 102 VAL A CA 1
ATOM 819 C C . VAL A 1 102 ? 11.393 -2.172 0.088 1.00 97.62 102 VAL A C 1
ATOM 821 O O . VAL A 1 102 ? 11.423 -3.306 0.579 1.00 97.62 102 VAL A O 1
ATOM 824 N N . GLU A 1 103 ? 11.806 -1.095 0.733 1.00 95.19 103 GLU A N 1
ATOM 825 C CA . GLU A 1 103 ? 12.353 -1.048 2.084 1.00 95.19 103 GLU A CA 1
ATOM 826 C C . GLU A 1 103 ? 11.484 -0.139 2.973 1.00 95.19 103 GLU A C 1
ATOM 828 O O . GLU A 1 103 ? 10.334 0.165 2.642 1.00 95.19 103 GLU A O 1
ATOM 833 N N . GLY A 1 104 ? 11.989 0.219 4.154 1.00 85.69 104 GLY A N 1
ATOM 834 C CA . GLY A 1 104 ? 11.297 1.086 5.103 1.00 85.69 104 GLY A CA 1
ATOM 835 C C . GLY A 1 104 ? 10.700 0.380 6.322 1.00 85.69 104 GLY A C 1
ATOM 836 O O . GLY A 1 104 ? 10.893 -0.816 6.587 1.00 85.69 104 GLY A O 1
ATOM 837 N N . ASP A 1 105 ? 9.977 1.168 7.108 1.00 79.00 105 ASP A N 1
ATOM 838 C CA . ASP A 1 105 ? 9.520 0.845 8.451 1.00 79.00 105 ASP A CA 1
ATOM 839 C C . ASP A 1 105 ? 8.022 0.474 8.461 1.00 79.00 105 ASP A C 1
ATOM 841 O O . ASP A 1 105 ? 7.476 0.072 7.438 1.00 79.00 105 ASP A O 1
ATOM 845 N N . LYS A 1 106 ? 7.332 0.488 9.613 1.00 72.31 106 LYS A N 1
ATOM 846 C CA . LYS A 1 106 ? 5.908 0.114 9.714 1.00 72.31 106 LYS A CA 1
ATOM 847 C C . LYS A 1 106 ? 4.985 0.835 8.729 1.00 72.31 106 LYS A C 1
ATOM 849 O O . LYS A 1 106 ? 4.070 0.165 8.254 1.00 72.31 106 LYS A O 1
ATOM 854 N N . PHE A 1 107 ? 5.176 2.125 8.477 1.00 78.62 107 PHE A N 1
ATOM 855 C CA . PHE A 1 107 ? 4.247 2.919 7.663 1.00 78.62 107 PHE A CA 1
ATOM 856 C C . PHE A 1 107 ? 4.937 3.774 6.614 1.00 78.62 107 PHE A C 1
ATOM 858 O O . PHE A 1 107 ? 4.255 4.232 5.699 1.00 78.62 107 PHE A O 1
ATOM 865 N N . GLU A 1 108 ? 6.247 3.950 6.732 1.00 88.69 108 GLU A N 1
ATOM 866 C CA . GLU A 1 108 ? 7.080 4.649 5.768 1.00 88.69 108 GLU A CA 1
ATOM 867 C C . GLU A 1 108 ? 7.765 3.628 4.864 1.00 88.69 108 GLU A C 1
ATOM 869 O O . GLU A 1 108 ? 8.203 2.564 5.311 1.00 88.69 108 GLU A O 1
ATOM 874 N N . PHE A 1 109 ? 7.816 3.944 3.578 1.00 95.25 109 PHE A N 1
ATOM 875 C CA . PHE A 1 109 ? 8.402 3.104 2.550 1.00 95.25 109 PHE A CA 1
ATOM 876 C C . PHE A 1 109 ? 9.387 3.932 1.753 1.00 95.25 109 PHE A C 1
ATOM 878 O O . PHE A 1 109 ? 9.104 5.070 1.398 1.00 95.25 109 PHE A O 1
ATOM 885 N N . GLU A 1 110 ? 10.509 3.321 1.432 1.00 97.44 110 GLU A N 1
ATOM 886 C CA . GLU A 1 110 ? 11.477 3.848 0.484 1.00 97.44 110 GLU A CA 1
ATOM 887 C C . GLU A 1 110 ? 11.903 2.710 -0.432 1.00 97.44 110 GLU A C 1
ATOM 889 O O . GLU A 1 110 ? 11.668 1.533 -0.130 1.00 97.44 110 GLU A O 1
ATOM 894 N N . GLY A 1 111 ? 12.505 3.027 -1.565 1.00 98.06 111 GLY A N 1
ATOM 895 C CA . GLY A 1 111 ? 12.945 1.975 -2.454 1.00 98.06 111 GLY A CA 1
ATOM 896 C C . GLY A 1 111 ? 13.493 2.460 -3.770 1.00 98.06 111 GLY A C 1
ATOM 897 O O . GLY A 1 111 ? 13.584 3.655 -4.038 1.00 98.06 111 GLY A O 1
ATOM 898 N N . THR A 1 112 ? 13.855 1.489 -4.594 1.00 98.69 112 THR A N 1
ATOM 899 C CA . THR A 1 112 ? 14.419 1.710 -5.921 1.00 98.69 112 THR A CA 1
ATOM 900 C C . THR A 1 112 ? 13.742 0.817 -6.939 1.00 98.69 112 THR A C 1
ATOM 902 O O . THR A 1 112 ? 13.188 -0.233 -6.605 1.00 98.69 112 THR A O 1
ATOM 905 N N . PHE A 1 113 ? 13.777 1.227 -8.197 1.00 98.62 113 PHE A N 1
ATOM 906 C CA . PHE A 1 113 ? 13.250 0.442 -9.302 1.00 98.62 113 PHE A CA 1
ATOM 907 C C . PHE A 1 113 ? 14.109 0.621 -10.550 1.00 98.62 113 PHE A C 1
ATOM 909 O O . PHE A 1 113 ? 14.747 1.657 -10.734 1.00 98.62 113 PHE A O 1
ATOM 916 N N . HIS A 1 114 ? 14.102 -0.403 -11.399 1.00 98.56 114 HIS A N 1
ATOM 917 C CA . HIS A 1 114 ? 14.694 -0.380 -12.735 1.00 98.56 114 HIS A CA 1
ATOM 918 C C . HIS A 1 114 ? 13.795 -1.193 -13.659 1.00 98.56 114 HIS A C 1
ATOM 920 O O . HIS A 1 114 ? 13.607 -2.392 -13.440 1.00 98.56 114 HIS A O 1
ATOM 926 N N . ILE A 1 115 ? 13.176 -0.532 -14.636 1.00 98.25 115 ILE A N 1
ATOM 927 C CA . ILE A 1 115 ? 12.194 -1.118 -15.548 1.00 98.25 115 ILE A CA 1
ATOM 928 C C . ILE A 1 115 ? 12.422 -0.534 -16.944 1.00 98.25 115 ILE A C 1
ATOM 930 O O . ILE A 1 115 ? 12.207 0.656 -17.155 1.00 98.25 115 ILE A O 1
ATOM 934 N N . GLY A 1 116 ? 12.864 -1.358 -17.896 1.00 96.69 116 GLY A N 1
ATOM 935 C CA . GLY A 1 116 ? 13.301 -0.863 -19.202 1.00 96.69 116 GLY A CA 1
ATOM 936 C C . GLY A 1 116 ? 14.415 0.175 -19.061 1.00 96.69 116 GLY A C 1
ATOM 937 O O . GLY A 1 116 ? 15.446 -0.131 -18.467 1.00 96.69 116 GLY A O 1
ATOM 938 N N . LEU A 1 117 ? 14.177 1.382 -19.582 1.00 96.62 117 LEU A N 1
ATOM 939 C CA . LEU A 1 117 ? 15.081 2.540 -19.495 1.00 96.62 117 LEU A CA 1
ATOM 940 C C . LEU A 1 117 ? 14.736 3.497 -18.343 1.00 96.62 117 LEU A C 1
ATOM 942 O O . LEU A 1 117 ? 15.392 4.526 -18.180 1.00 96.62 117 LEU A O 1
ATOM 946 N N . ILE A 1 118 ? 13.724 3.157 -17.536 1.00 97.75 118 ILE A N 1
ATOM 947 C CA . ILE A 1 118 ? 13.290 3.957 -16.395 1.00 97.75 118 ILE A CA 1
ATOM 948 C C . ILE A 1 118 ? 13.950 3.409 -15.129 1.00 97.75 118 ILE A C 1
ATOM 950 O O . ILE A 1 118 ? 13.701 2.270 -14.720 1.00 97.75 118 ILE A O 1
ATOM 954 N N . GLN A 1 119 ? 14.753 4.233 -14.463 1.00 98.00 119 GLN A N 1
ATOM 955 C CA . GLN A 1 119 ? 15.393 3.879 -13.195 1.00 98.00 119 GLN A CA 1
ATOM 956 C C . GLN A 1 119 ? 15.278 5.009 -12.183 1.00 98.00 119 GLN A C 1
ATOM 958 O O . GLN A 1 119 ? 15.482 6.178 -12.512 1.00 98.00 119 GLN A O 1
ATOM 963 N N . GLY A 1 120 ? 14.968 4.675 -10.935 1.00 98.19 120 GLY A N 1
ATOM 964 C CA . GLY A 1 120 ? 14.752 5.700 -9.929 1.00 98.19 120 GLY A CA 1
ATOM 965 C C . GLY A 1 120 ? 14.605 5.193 -8.511 1.00 98.19 120 GLY A C 1
ATOM 966 O O . GLY A 1 120 ? 14.739 4.004 -8.211 1.00 98.19 120 GLY A O 1
ATOM 967 N N . GLU A 1 121 ? 14.307 6.149 -7.645 1.00 98.75 121 GLU A N 1
ATOM 968 C CA . GLU A 1 121 ? 14.042 5.963 -6.227 1.00 98.75 121 GLU A CA 1
ATOM 969 C C . GLU A 1 121 ? 12.691 6.572 -5.858 1.00 98.75 121 GLU A C 1
ATOM 971 O O . GLU A 1 121 ? 12.204 7.502 -6.511 1.00 98.75 121 GLU A O 1
ATOM 976 N N . PHE A 1 122 ? 12.077 6.038 -4.810 1.00 98.69 122 PHE A N 1
ATOM 977 C CA . PHE A 1 122 ? 10.823 6.547 -4.281 1.00 98.69 122 PHE A CA 1
ATOM 978 C C . PHE A 1 122 ? 10.836 6.585 -2.759 1.00 98.69 122 PHE A C 1
ATOM 980 O O . PHE A 1 122 ? 11.499 5.780 -2.106 1.00 98.69 122 PHE A O 1
ATOM 987 N N . ASP A 1 123 ? 10.024 7.480 -2.212 1.00 98.12 123 ASP A N 1
ATOM 988 C CA . ASP A 1 123 ? 9.679 7.551 -0.801 1.00 98.12 123 ASP A CA 1
ATOM 989 C C . ASP A 1 123 ? 8.169 7.753 -0.659 1.00 98.12 123 ASP A C 1
ATOM 991 O O . ASP A 1 123 ? 7.512 8.401 -1.480 1.00 98.12 123 ASP A O 1
ATOM 995 N N . GLY A 1 124 ? 7.576 7.138 0.355 1.00 95.88 124 GLY A N 1
ATOM 996 C CA . GLY A 1 124 ? 6.136 7.104 0.484 1.00 95.88 124 GLY A CA 1
ATOM 997 C C . GLY A 1 124 ? 5.646 6.589 1.818 1.00 95.88 124 GLY A C 1
ATOM 998 O O . GLY A 1 124 ? 6.397 6.278 2.741 1.00 95.88 124 GLY A O 1
ATOM 999 N N . ARG A 1 125 ? 4.326 6.494 1.914 1.00 92.69 125 ARG A N 1
ATOM 1000 C CA . ARG A 1 125 ? 3.637 6.045 3.118 1.00 92.69 125 ARG A CA 1
ATOM 1001 C C . ARG A 1 125 ? 2.440 5.184 2.784 1.00 92.69 125 ARG A C 1
ATOM 1003 O O . ARG A 1 125 ? 1.829 5.320 1.723 1.00 92.69 125 ARG A O 1
ATOM 1010 N N . LEU A 1 126 ? 2.077 4.322 3.722 1.00 85.31 126 LEU A N 1
ATOM 1011 C CA . LEU A 1 126 ? 0.811 3.612 3.652 1.00 85.31 126 LEU A CA 1
ATOM 1012 C C . LEU A 1 126 ? -0.364 4.601 3.730 1.00 85.31 126 LEU A C 1
ATOM 1014 O O . LEU A 1 126 ? -0.424 5.427 4.639 1.00 85.31 126 LEU A O 1
ATOM 1018 N N . ASP A 1 127 ? -1.321 4.448 2.824 1.00 82.81 127 ASP A N 1
ATOM 1019 C CA . ASP A 1 127 ? -2.624 5.103 2.841 1.00 82.81 127 ASP A CA 1
ATOM 1020 C C . ASP A 1 127 ? -3.725 4.045 2.663 1.00 82.81 127 ASP A C 1
ATOM 1022 O O . ASP A 1 127 ? -3.944 3.484 1.582 1.00 82.81 127 ASP A O 1
ATOM 1026 N N . GLY A 1 128 ? -4.378 3.683 3.769 1.00 77.06 128 GLY A N 1
ATOM 1027 C CA . GLY A 1 128 ? -5.337 2.581 3.807 1.00 77.06 128 GLY A CA 1
ATOM 1028 C C . GLY A 1 128 ? -4.707 1.241 3.408 1.00 77.06 128 GLY A C 1
ATOM 1029 O O . GLY A 1 128 ? -3.921 0.658 4.160 1.00 77.06 128 GLY A O 1
ATOM 1030 N N . LYS A 1 129 ? -5.093 0.707 2.242 1.00 79.69 129 LYS A N 1
ATOM 1031 C CA . LYS A 1 129 ? -4.631 -0.598 1.719 1.00 79.69 129 LYS A CA 1
ATOM 1032 C C . LYS A 1 129 ? -3.481 -0.502 0.708 1.00 79.69 129 LYS A C 1
ATOM 1034 O O . LYS A 1 129 ? -2.992 -1.542 0.275 1.00 79.69 129 LYS A O 1
ATOM 1039 N N . ARG A 1 130 ? -3.061 0.706 0.320 1.00 88.81 130 ARG A N 1
ATOM 1040 C CA . ARG A 1 130 ? -2.032 0.936 -0.707 1.00 88.81 130 ARG A CA 1
ATOM 1041 C C . ARG A 1 130 ? -0.913 1.815 -0.163 1.00 88.81 130 ARG A C 1
ATOM 1043 O O . ARG A 1 130 ? -1.125 2.556 0.790 1.00 88.81 130 ARG A O 1
ATOM 1050 N N . VAL A 1 131 ? 0.264 1.764 -0.764 1.00 92.69 131 VAL A N 1
ATOM 1051 C CA . VAL A 1 131 ? 1.307 2.769 -0.522 1.00 92.69 131 VAL A CA 1
ATOM 1052 C C . VAL A 1 131 ? 1.138 3.877 -1.550 1.00 92.69 131 VAL A C 1
ATOM 1054 O O . VAL A 1 131 ? 0.975 3.579 -2.732 1.00 92.69 131 VAL A O 1
ATOM 1057 N N . LEU A 1 132 ? 1.178 5.130 -1.105 1.00 96.31 132 LEU A N 1
ATOM 1058 C CA . LEU A 1 132 ? 1.317 6.304 -1.963 1.00 96.31 132 LEU A CA 1
ATOM 1059 C C . LEU A 1 132 ? 2.747 6.819 -1.835 1.00 96.31 132 LEU A C 1
ATOM 1061 O O . LEU A 1 132 ? 3.229 6.989 -0.713 1.00 96.31 132 LEU A O 1
ATOM 1065 N N . PHE A 1 133 ? 3.407 7.074 -2.959 1.00 98.31 133 PHE A N 1
ATOM 1066 C CA . PHE A 1 133 ? 4.796 7.525 -2.975 1.00 98.31 133 PHE A CA 1
ATOM 1067 C C . PHE A 1 133 ? 5.026 8.650 -3.985 1.00 98.31 133 PHE A C 1
ATOM 1069 O O . PHE A 1 133 ? 4.281 8.787 -4.956 1.00 98.31 133 PHE A O 1
ATOM 1076 N N . SER A 1 134 ? 6.062 9.448 -3.749 1.00 98.62 134 SER A N 1
ATOM 1077 C CA . SER A 1 134 ? 6.710 10.287 -4.759 1.00 98.62 134 SER A CA 1
ATOM 1078 C C . SER A 1 134 ? 7.965 9.595 -5.268 1.00 98.62 134 SER A C 1
ATOM 1080 O O . SER A 1 134 ? 8.559 8.795 -4.551 1.00 98.62 134 SER A O 1
ATOM 1082 N N . PHE A 1 135 ? 8.377 9.891 -6.498 1.00 98.69 135 PHE A N 1
ATOM 1083 C CA . PHE A 1 135 ? 9.610 9.337 -7.053 1.00 98.69 135 PHE A CA 1
ATOM 1084 C C . PHE A 1 135 ? 10.416 10.376 -7.827 1.00 98.69 135 PHE A C 1
ATOM 1086 O O . PHE A 1 135 ? 9.876 11.364 -8.339 1.00 98.69 135 PHE A O 1
ATOM 1093 N N . LYS A 1 136 ? 11.715 10.102 -7.946 1.00 98.62 136 LYS A N 1
ATOM 1094 C CA . LYS A 1 136 ? 12.633 10.735 -8.895 1.00 98.62 136 LYS A CA 1
ATOM 1095 C C . LYS A 1 136 ? 13.307 9.635 -9.698 1.00 98.62 136 LYS A C 1
ATOM 1097 O O . LYS A 1 136 ? 13.724 8.628 -9.131 1.00 98.62 136 LYS A O 1
ATOM 1102 N N . ALA A 1 137 ? 13.405 9.827 -11.002 1.00 98.19 137 ALA A N 1
ATOM 1103 C CA . ALA A 1 137 ? 13.952 8.836 -11.909 1.00 98.19 137 ALA A CA 1
ATOM 1104 C C . ALA A 1 137 ? 14.648 9.495 -13.102 1.00 98.19 137 ALA A C 1
ATOM 1106 O O . ALA A 1 137 ? 14.577 10.710 -13.297 1.00 98.19 137 ALA A O 1
ATOM 1107 N N . ALA A 1 138 ? 15.318 8.670 -13.892 1.00 97.50 138 ALA A N 1
ATOM 1108 C CA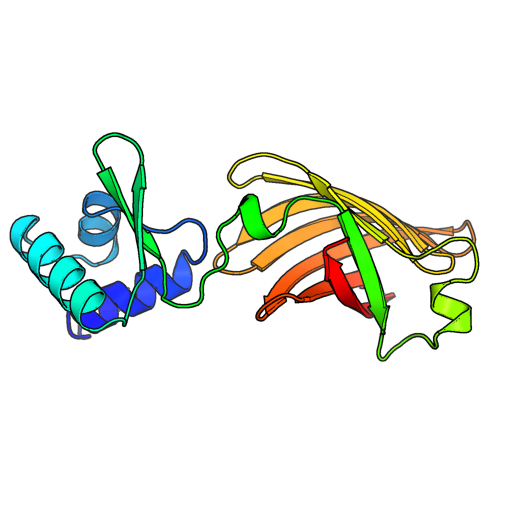 . ALA A 1 138 ? 15.705 8.981 -15.254 1.00 97.50 138 ALA A CA 1
ATOM 1109 C C . ALA A 1 138 ? 14.943 8.047 -16.199 1.00 97.50 138 ALA A C 1
ATOM 1111 O O . ALA A 1 138 ? 14.831 6.859 -15.897 1.00 97.50 138 ALA A O 1
ATOM 1112 N N . ASP A 1 139 ? 14.449 8.591 -17.306 1.00 95.75 139 ASP A N 1
ATOM 1113 C CA . ASP A 1 139 ? 13.878 7.865 -18.440 1.00 95.75 139 ASP A CA 1
ATOM 1114 C C . ASP A 1 139 ? 14.656 8.274 -19.692 1.00 95.75 139 ASP A C 1
ATOM 1116 O O . ASP A 1 139 ? 14.774 9.462 -19.980 1.00 95.75 139 ASP A O 1
ATOM 1120 N N . GLU A 1 140 ? 15.297 7.322 -20.368 1.00 93.00 140 GLU A N 1
ATOM 1121 C CA . GLU A 1 140 ? 16.205 7.596 -21.497 1.00 93.00 140 GLU A CA 1
ATOM 1122 C C . GLU A 1 140 ? 17.276 8.675 -21.207 1.00 93.00 140 GL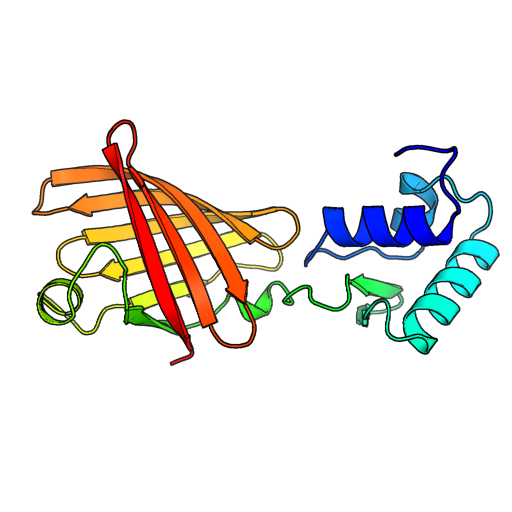U A C 1
ATOM 1124 O O . GLU A 1 140 ? 17.639 9.464 -22.075 1.00 93.00 140 GLU A O 1
ATOM 1129 N N . LEU A 1 141 ? 17.821 8.693 -19.981 1.00 90.88 141 LEU A N 1
ATOM 1130 C CA . LEU A 1 141 ? 18.766 9.704 -19.457 1.00 90.88 141 LEU A CA 1
ATOM 1131 C C . LEU A 1 141 ? 18.152 11.077 -19.133 1.00 90.88 141 LEU A C 1
ATOM 1133 O O . LEU A 1 141 ? 18.850 11.926 -18.572 1.00 90.88 141 LEU A O 1
ATOM 1137 N N . GLU A 1 142 ? 16.868 11.289 -19.405 1.00 95.50 142 GLU A N 1
ATOM 1138 C CA . GLU A 1 142 ? 16.163 12.520 -19.066 1.00 95.50 142 GLU A CA 1
ATOM 1139 C C . GLU A 1 142 ? 15.540 12.428 -17.665 1.00 95.50 142 GLU A C 1
ATOM 1141 O O . GLU A 1 142 ? 14.916 11.423 -17.311 1.00 95.50 142 GLU A O 1
ATOM 1146 N N . PRO A 1 143 ? 15.699 13.459 -16.817 1.00 97.06 143 PRO A N 1
ATOM 1147 C CA . PRO A 1 143 ? 15.162 13.435 -15.467 1.00 97.06 143 PRO A CA 1
ATOM 1148 C C . PRO A 1 143 ? 13.634 13.530 -15.479 1.00 97.06 143 PRO A C 1
ATOM 1150 O O . PRO A 1 143 ? 13.051 14.488 -15.987 1.00 97.06 143 PRO A O 1
ATOM 1153 N N . VAL A 1 144 ? 12.987 12.586 -14.804 1.00 97.81 144 VAL A N 1
ATOM 1154 C CA . VAL A 1 144 ? 11.534 12.538 -14.620 1.00 97.81 144 VAL A CA 1
ATOM 1155 C C . VAL A 1 144 ? 11.194 12.404 -13.138 1.00 97.81 144 VAL A C 1
ATOM 1157 O O . VAL A 1 144 ? 11.985 11.939 -12.316 1.00 97.81 144 VAL A O 1
ATOM 1160 N N . HIS A 1 145 ? 10.010 12.864 -12.757 1.00 98.38 145 HIS A N 1
ATOM 1161 C CA . HIS A 1 145 ? 9.515 12.752 -11.389 1.00 98.38 145 HIS A CA 1
ATOM 1162 C C . HIS A 1 145 ? 7.993 12.710 -11.393 1.00 98.38 145 HIS A C 1
ATOM 1164 O O . HIS A 1 145 ? 7.347 13.078 -12.377 1.00 98.38 145 HIS A O 1
ATOM 1170 N N . GLY A 1 146 ? 7.413 12.282 -10.281 1.00 98.38 146 GLY A N 1
ATOM 1171 C CA . GLY A 1 146 ? 5.970 12.184 -10.175 1.00 98.38 146 GLY A CA 1
ATOM 1172 C C . GLY A 1 146 ? 5.519 11.505 -8.897 1.00 98.38 146 GLY A C 1
ATOM 1173 O O . GLY A 1 146 ? 6.208 11.533 -7.874 1.00 98.38 146 GLY A O 1
ATOM 1174 N N . ALA A 1 147 ? 4.340 10.901 -8.974 1.00 98.44 147 ALA A N 1
ATOM 1175 C CA . ALA A 1 147 ? 3.745 10.132 -7.894 1.00 98.44 147 ALA A CA 1
ATOM 1176 C C . ALA A 1 147 ? 3.509 8.691 -8.340 1.00 98.44 147 ALA A C 1
ATOM 1178 O O . ALA A 1 147 ? 3.467 8.389 -9.528 1.00 98.44 147 ALA A O 1
ATOM 1179 N N . GLY A 1 148 ? 3.307 7.792 -7.393 1.00 98.19 148 GLY A N 1
ATOM 1180 C CA . GLY A 1 148 ? 3.008 6.408 -7.700 1.00 98.19 148 GLY A CA 1
ATOM 1181 C C . GLY A 1 148 ? 2.262 5.706 -6.586 1.00 98.19 148 GLY A C 1
ATOM 1182 O O . GLY A 1 148 ? 2.060 6.245 -5.490 1.00 98.19 148 GLY A O 1
ATOM 1183 N N . THR A 1 149 ? 1.816 4.491 -6.893 1.00 97.62 149 THR A N 1
ATOM 1184 C CA . THR A 1 149 ? 1.107 3.652 -5.928 1.00 97.62 149 THR A CA 1
ATOM 1185 C C . THR A 1 149 ? 1.606 2.218 -5.942 1.00 97.62 149 THR A C 1
ATOM 1187 O O . THR A 1 149 ? 1.911 1.691 -7.009 1.00 97.62 149 THR A O 1
ATOM 1190 N N . MET A 1 150 ? 1.622 1.573 -4.773 1.00 96.50 150 MET A N 1
ATOM 1191 C CA . MET A 1 150 ? 1.745 0.117 -4.653 1.00 96.50 150 MET A CA 1
ATOM 1192 C C . MET A 1 150 ? 0.482 -0.469 -4.043 1.00 96.50 150 MET A C 1
ATOM 1194 O O . MET A 1 150 ? 0.094 -0.079 -2.940 1.00 96.50 150 MET A O 1
ATOM 1198 N N . SER A 1 151 ? -0.113 -1.450 -4.713 1.00 92.31 151 SER A N 1
ATOM 1199 C CA . SER A 1 151 ? -1.243 -2.224 -4.194 1.00 92.31 151 SER A CA 1
ATOM 1200 C C . SER A 1 151 ? -0.910 -3.709 -4.238 1.00 92.31 151 SER A C 1
ATOM 1202 O O . SER A 1 151 ? -0.287 -4.175 -5.186 1.00 92.31 151 SER A O 1
ATOM 1204 N N . LEU A 1 152 ? -1.316 -4.464 -3.219 1.00 88.69 152 LEU A N 1
ATOM 1205 C CA . LEU A 1 152 ? -1.162 -5.919 -3.214 1.00 88.69 152 LEU A CA 1
ATOM 1206 C C . LEU A 1 152 ? -2.496 -6.577 -3.531 1.00 88.69 152 LEU A C 1
ATOM 1208 O O . LEU A 1 152 ? -3.493 -6.304 -2.864 1.00 88.69 152 LEU A O 1
ATOM 1212 N N . LEU A 1 153 ? -2.477 -7.469 -4.516 1.00 79.12 153 LEU A N 1
ATOM 1213 C CA . LEU A 1 153 ? -3.579 -8.360 -4.843 1.00 79.12 153 LEU A CA 1
ATOM 1214 C C . LEU A 1 153 ? -3.038 -9.793 -4.798 1.00 79.12 153 LEU A C 1
ATOM 1216 O O . LEU A 1 153 ? -2.157 -10.169 -5.573 1.00 79.12 153 LEU A O 1
ATOM 1220 N N . ASP A 1 154 ? -3.518 -10.582 -3.839 1.00 76.75 154 ASP A N 1
ATOM 1221 C CA . ASP A 1 154 ? -3.028 -11.934 -3.552 1.00 76.75 154 ASP A CA 1
ATOM 1222 C C . ASP A 1 154 ? -1.507 -12.003 -3.303 1.00 76.75 154 ASP A C 1
ATOM 1224 O O . ASP A 1 154 ? -1.020 -11.650 -2.227 1.00 76.75 154 ASP A O 1
ATOM 1228 N N . ARG A 1 155 ? -0.745 -12.508 -4.283 1.00 83.56 155 ARG A N 1
ATOM 1229 C CA . ARG A 1 155 ? 0.722 -12.662 -4.237 1.00 83.56 155 ARG A CA 1
ATOM 1230 C C . ARG A 1 155 ? 1.454 -11.720 -5.191 1.00 83.56 155 ARG A C 1
ATOM 1232 O O . ARG A 1 155 ? 2.680 -11.799 -5.282 1.00 83.56 155 ARG A O 1
ATOM 1239 N N . GLN A 1 156 ? 0.717 -10.866 -5.890 1.00 93.38 156 GLN A N 1
ATOM 1240 C CA . GLN A 1 156 ? 1.261 -9.909 -6.837 1.00 93.38 156 GLN A CA 1
ATOM 1241 C C . GLN A 1 156 ? 1.146 -8.496 -6.282 1.00 93.38 156 GLN A C 1
ATOM 1243 O O . GLN A 1 156 ? 0.232 -8.163 -5.523 1.00 93.38 156 GLN A O 1
ATOM 1248 N N . MET A 1 157 ? 2.110 -7.673 -6.662 1.00 95.94 157 MET A N 1
ATOM 1249 C CA . MET A 1 157 ? 2.087 -6.246 -6.411 1.00 95.94 157 MET A CA 1
ATOM 1250 C C . MET A 1 157 ? 1.820 -5.533 -7.728 1.00 95.94 157 MET A C 1
ATOM 1252 O O . MET A 1 157 ? 2.518 -5.765 -8.709 1.00 95.94 157 MET A O 1
ATOM 1256 N N . GLU A 1 158 ? 0.830 -4.656 -7.740 1.00 97.44 158 GLU A N 1
ATOM 1257 C CA . GLU A 1 158 ? 0.682 -3.651 -8.782 1.00 97.44 158 GLU A CA 1
ATOM 1258 C C . GLU A 1 158 ? 1.504 -2.422 -8.373 1.00 97.44 158 GLU A C 1
ATOM 1260 O O . GLU A 1 158 ? 1.291 -1.866 -7.292 1.00 97.44 158 GLU A O 1
ATOM 1265 N N . PHE A 1 159 ? 2.452 -2.024 -9.217 1.00 98.31 159 PHE A N 1
ATOM 1266 C CA . PHE A 1 159 ? 3.292 -0.840 -9.065 1.00 98.31 159 PHE A CA 1
ATOM 1267 C C . PHE A 1 159 ? 2.948 0.143 -10.182 1.00 98.31 159 PHE A C 1
ATOM 1269 O O . PHE A 1 159 ? 3.052 -0.205 -11.356 1.00 98.31 159 PHE A O 1
ATOM 1276 N N . ARG A 1 160 ? 2.515 1.355 -9.827 1.00 98.38 160 ARG A N 1
ATOM 1277 C CA . ARG A 1 160 ? 2.164 2.396 -10.801 1.00 98.38 160 ARG A CA 1
ATOM 1278 C C . ARG A 1 160 ? 3.058 3.608 -10.674 1.00 98.38 160 ARG A C 1
ATOM 1280 O O . ARG A 1 160 ? 3.293 4.066 -9.555 1.00 98.38 160 ARG A O 1
ATOM 1287 N N . LEU A 1 161 ? 3.458 4.153 -11.815 1.00 98.56 161 LEU A N 1
ATOM 1288 C CA . LEU A 1 161 ? 4.139 5.436 -11.933 1.00 98.56 161 LEU A CA 1
ATOM 1289 C C . LEU A 1 161 ? 3.233 6.402 -12.691 1.00 98.56 161 LEU A C 1
ATOM 1291 O O . LEU A 1 161 ? 2.718 6.055 -13.743 1.00 98.56 161 LEU A O 1
ATOM 1295 N N . MET A 1 162 ? 3.053 7.607 -12.167 1.00 98.44 162 MET A N 1
ATOM 1296 C CA . MET A 1 162 ? 2.353 8.710 -12.821 1.00 98.44 162 MET A CA 1
ATOM 1297 C C . MET A 1 162 ? 3.351 9.852 -12.968 1.00 98.44 162 MET A C 1
ATOM 1299 O O . MET A 1 162 ? 3.691 10.517 -11.981 1.00 98.44 162 MET A O 1
ATOM 1303 N N . PHE A 1 163 ? 3.861 10.048 -14.181 1.00 97.81 163 PHE A N 1
ATOM 1304 C CA . PHE A 1 163 ? 4.824 11.104 -14.471 1.00 97.81 163 PHE A CA 1
ATOM 1305 C C . PHE A 1 163 ? 4.142 12.467 -14.324 1.00 97.81 163 PHE A C 1
ATOM 1307 O O . PHE A 1 163 ? 2.982 12.656 -14.697 1.00 97.81 163 PHE A O 1
ATOM 1314 N N . PHE A 1 164 ? 4.851 13.445 -13.761 1.00 95.62 164 PHE A N 1
ATOM 1315 C CA . PHE A 1 164 ? 4.319 14.797 -13.645 1.00 95.62 164 PHE A CA 1
ATOM 1316 C C . PHE A 1 164 ? 4.057 15.381 -15.041 1.00 95.62 164 PHE A C 1
ATOM 1318 O O . PHE A 1 164 ? 4.990 15.573 -15.815 1.00 95.62 164 PHE A O 1
ATOM 1325 N N . LEU A 1 165 ? 2.782 15.668 -15.343 1.00 91.31 165 LEU A N 1
ATOM 1326 C CA . LEU A 1 165 ? 2.308 16.113 -16.666 1.00 91.31 165 LEU A CA 1
ATOM 1327 C C . LEU A 1 165 ? 2.632 15.138 -17.815 1.00 91.31 165 LEU A C 1
ATOM 1329 O O . LEU A 1 165 ? 2.690 15.562 -18.968 1.00 91.31 165 LEU A O 1
ATOM 1333 N N . GLY A 1 166 ? 2.838 13.860 -17.503 1.00 91.50 166 GLY A N 1
ATOM 1334 C CA . GLY A 1 166 ? 3.190 12.828 -18.473 1.00 91.50 166 GLY A CA 1
ATOM 1335 C C . GLY A 1 166 ? 2.273 11.616 -18.390 1.00 91.50 166 GLY A C 1
ATOM 1336 O O . GLY A 1 166 ? 1.114 11.716 -17.979 1.00 91.50 166 GLY A O 1
ATOM 1337 N N . ASP A 1 167 ? 2.825 10.479 -18.791 1.00 93.31 167 ASP A N 1
ATOM 1338 C CA . ASP A 1 167 ? 2.114 9.211 -18.868 1.00 93.31 167 ASP A CA 1
ATOM 1339 C C . ASP A 1 167 ? 1.931 8.539 -17.497 1.00 93.3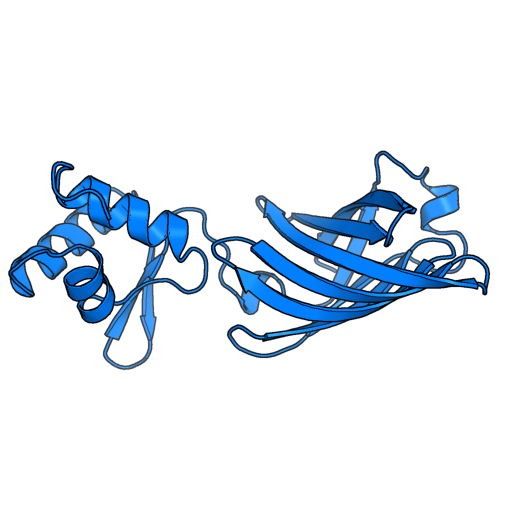1 167 ASP A C 1
ATOM 1341 O O . ASP A 1 167 ? 2.607 8.842 -16.505 1.00 93.31 167 ASP A O 1
ATOM 1345 N N . GLU A 1 168 ? 0.989 7.599 -17.457 1.00 97.25 168 GLU A N 1
ATOM 1346 C CA . GLU A 1 168 ? 0.814 6.653 -16.360 1.00 97.25 168 GLU A CA 1
ATOM 1347 C C . GLU A 1 168 ? 1.217 5.264 -16.849 1.00 97.25 168 GLU A C 1
ATOM 1349 O O . GLU A 1 168 ? 0.743 4.806 -17.885 1.00 97.25 168 GLU A O 1
ATOM 1354 N N . PHE A 1 169 ? 2.058 4.587 -16.073 1.00 97.69 169 PHE A N 1
ATOM 1355 C CA . PHE A 1 169 ? 2.522 3.237 -16.360 1.00 97.69 169 PHE A CA 1
ATOM 1356 C C . PHE A 1 169 ? 2.118 2.287 -15.245 1.00 97.69 169 PHE A C 1
ATOM 1358 O O . PHE A 1 169 ? 2.263 2.601 -14.058 1.00 97.69 169 PHE A O 1
ATOM 1365 N N . THR A 1 170 ? 1.656 1.098 -15.624 1.00 98.12 170 THR A N 1
ATOM 1366 C CA . THR A 1 170 ? 1.289 0.029 -14.695 1.00 98.12 170 THR A CA 1
ATOM 1367 C C . THR A 1 170 ? 2.220 -1.165 -14.848 1.00 98.12 170 THR A C 1
ATOM 1369 O O . THR A 1 170 ? 2.451 -1.671 -15.942 1.00 98.12 170 THR A O 1
ATOM 1372 N N . PHE A 1 171 ? 2.711 -1.683 -13.728 1.00 98.25 171 PHE A N 1
ATOM 1373 C CA . PHE A 1 171 ? 3.588 -2.844 -13.686 1.00 98.25 171 PHE A CA 1
ATOM 1374 C C . PHE A 1 171 ? 3.037 -3.879 -12.716 1.00 98.25 171 PHE A C 1
ATOM 1376 O O . PHE A 1 171 ? 2.660 -3.560 -11.589 1.00 98.25 171 PHE A O 1
ATOM 1383 N N . ILE A 1 172 ? 3.017 -5.136 -13.148 1.00 97.94 172 ILE A N 1
ATOM 1384 C CA . ILE A 1 172 ? 2.663 -6.266 -12.294 1.00 97.94 172 ILE A CA 1
ATOM 1385 C C . ILE A 1 172 ? 3.947 -6.946 -11.856 1.00 97.94 172 ILE A C 1
ATOM 1387 O O . ILE A 1 172 ? 4.797 -7.298 -12.681 1.00 97.94 172 ILE A O 1
ATOM 1391 N N . CYS A 1 173 ? 4.089 -7.130 -10.550 1.00 98.00 173 CYS A N 1
ATOM 1392 C CA . CYS A 1 173 ? 5.280 -7.680 -9.941 1.00 98.00 173 CYS A CA 1
ATOM 1393 C C . CYS A 1 173 ? 4.973 -8.936 -9.129 1.00 98.00 173 CYS A C 1
ATOM 1395 O O . CYS A 1 173 ? 3.946 -9.042 -8.457 1.00 98.00 173 CYS A O 1
ATOM 1397 N N . GLU A 1 174 ? 5.925 -9.860 -9.124 1.00 96.44 174 GLU A N 1
ATOM 1398 C CA . GLU A 1 174 ? 5.924 -11.039 -8.265 1.00 96.44 174 GLU A CA 1
ATOM 1399 C C . GLU A 1 174 ? 7.088 -10.987 -7.290 1.00 96.44 174 GLU A C 1
ATOM 1401 O O . GLU A 1 174 ? 8.163 -10.465 -7.592 1.00 96.44 174 GLU A O 1
ATOM 1406 N N . ARG A 1 175 ? 6.872 -11.554 -6.107 1.00 94.06 175 ARG A N 1
ATOM 1407 C CA . ARG A 1 175 ? 7.912 -11.654 -5.091 1.00 94.06 175 ARG A CA 1
ATOM 1408 C C . ARG A 1 175 ? 9.048 -12.554 -5.587 1.00 94.06 175 ARG A C 1
ATOM 1410 O O . ARG A 1 175 ? 8.783 -13.665 -6.050 1.00 94.06 175 ARG A O 1
ATOM 1417 N N . SER A 1 176 ? 10.281 -12.052 -5.494 1.00 85.12 176 SER A N 1
ATOM 1418 C CA . SER A 1 176 ? 11.507 -12.791 -5.822 1.00 85.12 176 SER A CA 1
ATOM 1419 C C . SER A 1 176 ? 12.100 -13.510 -4.618 1.00 85.12 176 SER A C 1
ATOM 1421 O O . SER A 1 176 ? 11.789 -13.124 -3.466 1.00 85.12 176 SER A O 1
#

Sequence (176 aa):
MNTTKPYKQRILDLLEMVGAEGADNAKIRKETGIPSHQQVYLLTQELTMRGEITARRKGRNWVFYPLDAPSPGAFRGHWRVISSPDFDRETLGMETIPFVRVEGDKFEFEGTFHIGLIQGEFDGRLDGKRVLFSFKAADELEPVHGAGTMSLLDRQMEFRLMFFLGDEFTFICERS

Secondary structure (DSSP, 8-state):
--TTS-HHHHHHHHHHHHGGG-EEHHHHHHHHT-S-HHHHHHHHHHHHHTTSEEEEEETTEEEEEETTPPPGGGG-EEEEEEE-SSS-HHHHTSSSS-EEEEEESSSEEEEEEEETTEEEEEEEEEETTEEEEEEEEEETTEEEEEEEEEEEETTEEEEEEEETTS-EEEEEEEE-

Foldseek 3Di:
DDLPDDLLVLQLVVQQQQFQVFDWLVRSCVSSVPPDSVVSVVSQVVCVVVLQWDWDDDPPIIGIHGSPADHQCLPAAKWFFDDWPVDDPCQQDVPHRWIWHWDDDRFKIKTWTDGRQKTWIWIFTDGRRKTKIKIWIAHVNHTWIDIWMWHDDPQKIWTWDDTDVDDIIITIIGHD